Protein AF-K1UMS9-F1 (afdb_monomer_lite)

Structure (mmCIF, N/CA/C/O backbone):
data_AF-K1UMS9-F1
#
_entry.id   AF-K1UMS9-F1
#
loop_
_atom_site.group_PDB
_atom_site.id
_atom_site.type_symbol
_atom_site.label_atom_id
_atom_site.label_alt_id
_atom_site.label_comp_id
_atom_site.label_asym_id
_atom_site.label_entity_id
_atom_site.label_seq_id
_atom_site.pdbx_PDB_ins_code
_atom_site.Cartn_x
_atom_site.Cartn_y
_atom_site.Cartn_z
_atom_site.occupancy
_atom_site.B_iso_or_equiv
_atom_site.auth_seq_id
_atom_site.auth_comp_id
_atom_site.auth_asym_id
_atom_site.auth_atom_id
_atom_site.pdbx_PDB_model_num
ATOM 1 N N . ILE A 1 1 ? 12.396 1.737 -4.619 1.00 81.06 1 ILE A N 1
ATOM 2 C CA . ILE A 1 1 ? 13.334 0.598 -4.815 1.00 81.06 1 ILE A CA 1
ATOM 3 C C . ILE A 1 1 ? 13.871 0.072 -3.480 1.00 81.06 1 ILE A C 1
ATOM 5 O O . ILE A 1 1 ? 13.632 -1.092 -3.201 1.00 81.06 1 ILE A O 1
ATOM 9 N N . ALA A 1 2 ? 14.500 0.895 -2.626 1.00 87.56 2 ALA A N 1
ATOM 10 C CA . ALA A 1 2 ? 15.079 0.439 -1.347 1.00 87.56 2 ALA A CA 1
ATOM 11 C C . ALA A 1 2 ? 14.096 -0.307 -0.419 1.00 87.56 2 ALA A C 1
ATOM 13 O O . ALA A 1 2 ? 14.443 -1.351 0.121 1.00 87.56 2 ALA A O 1
ATOM 14 N N . LEU A 1 3 ? 12.854 0.180 -0.291 1.00 88.56 3 LEU A N 1
ATOM 15 C CA . LEU A 1 3 ? 11.811 -0.493 0.495 1.00 88.56 3 LEU A CA 1
ATOM 16 C C . LEU A 1 3 ? 11.516 -1.914 -0.014 1.00 88.56 3 LEU A C 1
ATOM 18 O O . LEU A 1 3 ? 11.404 -2.843 0.780 1.00 88.56 3 LEU A O 1
ATOM 22 N N . LEU A 1 4 ? 11.417 -2.083 -1.336 1.00 89.94 4 LEU A N 1
ATOM 23 C CA . LEU A 1 4 ? 11.108 -3.375 -1.947 1.00 89.94 4 LEU A CA 1
ATOM 24 C C . LEU A 1 4 ? 12.307 -4.334 -1.880 1.00 89.94 4 LEU A C 1
ATOM 26 O O . LEU A 1 4 ? 12.104 -5.520 -1.659 1.00 89.94 4 LEU A O 1
ATOM 30 N N . ASP A 1 5 ? 13.546 -3.833 -1.979 1.00 92.62 5 ASP A N 1
ATOM 31 C CA . ASP A 1 5 ? 14.755 -4.641 -1.733 1.00 92.62 5 ASP A CA 1
ATOM 32 C C . ASP A 1 5 ? 14.842 -5.118 -0.281 1.00 92.62 5 ASP A C 1
ATOM 34 O O . ASP A 1 5 ? 15.105 -6.293 -0.036 1.00 92.62 5 ASP A O 1
ATOM 38 N N . ALA A 1 6 ? 14.556 -4.245 0.688 1.00 91.88 6 ALA A N 1
ATOM 39 C CA . ALA A 1 6 ? 14.509 -4.639 2.093 1.00 91.88 6 ALA A CA 1
ATOM 40 C C . ALA A 1 6 ? 13.453 -5.732 2.331 1.00 91.88 6 ALA A C 1
ATOM 42 O O . ALA A 1 6 ? 13.760 -6.767 2.921 1.00 91.88 6 ALA A O 1
ATOM 43 N N . ALA A 1 7 ? 12.238 -5.549 1.803 1.00 91.31 7 ALA A N 1
ATOM 44 C CA . ALA A 1 7 ? 11.172 -6.541 1.905 1.00 91.31 7 ALA A CA 1
ATOM 45 C C . ALA A 1 7 ? 11.543 -7.872 1.225 1.00 91.31 7 ALA A C 1
ATOM 47 O O . ALA A 1 7 ? 11.344 -8.929 1.817 1.00 91.31 7 ALA A O 1
ATOM 48 N N . ALA A 1 8 ? 12.136 -7.837 0.027 1.00 93.06 8 ALA A N 1
ATOM 49 C CA . ALA A 1 8 ? 12.567 -9.033 -0.700 1.00 93.06 8 ALA A CA 1
ATOM 50 C C . ALA A 1 8 ? 13.629 -9.832 0.070 1.00 93.06 8 ALA A C 1
ATOM 52 O O . ALA A 1 8 ? 13.582 -11.064 0.108 1.00 93.06 8 ALA A O 1
ATOM 53 N N . ARG A 1 9 ? 14.562 -9.144 0.735 1.00 93.25 9 ARG A N 1
ATOM 54 C CA . ARG A 1 9 ? 15.586 -9.797 1.560 1.00 93.25 9 ARG A CA 1
ATOM 55 C C . ARG A 1 9 ? 14.974 -10.451 2.784 1.00 93.25 9 ARG A C 1
ATOM 57 O O . ARG A 1 9 ? 15.271 -11.610 3.047 1.00 93.25 9 ARG A O 1
ATOM 64 N N . THR A 1 10 ? 14.111 -9.730 3.495 1.00 92.25 10 THR A N 1
ATOM 65 C CA . THR A 1 10 ? 13.467 -10.230 4.713 1.00 92.25 10 THR A CA 1
ATOM 66 C C . THR A 1 10 ? 12.505 -11.383 4.425 1.00 92.25 10 THR A C 1
ATOM 68 O O . THR A 1 10 ? 12.508 -12.367 5.156 1.00 92.25 10 THR A O 1
ATOM 71 N N . LEU A 1 11 ? 11.685 -11.277 3.376 1.00 92.00 11 LEU A N 1
ATOM 72 C CA . LEU A 1 11 ? 10.602 -12.229 3.108 1.00 92.00 11 LEU A CA 1
ATOM 73 C C . LEU A 1 11 ? 11.022 -13.388 2.206 1.00 92.00 11 LEU A C 1
ATOM 75 O O . LEU A 1 11 ? 10.543 -14.503 2.387 1.00 92.00 11 LEU A O 1
ATOM 79 N N . PHE A 1 12 ? 11.895 -13.137 1.229 1.00 92.44 12 PHE A N 1
ATOM 80 C CA . PHE A 1 12 ? 12.253 -14.121 0.202 1.00 92.44 12 PHE A CA 1
ATOM 81 C C . PHE A 1 12 ? 13.726 -14.537 0.252 1.00 92.44 12 PHE A C 1
ATOM 83 O O . PHE A 1 12 ? 14.130 -15.419 -0.504 1.00 92.44 12 PHE A O 1
ATOM 90 N N . GLY A 1 13 ? 14.549 -13.913 1.104 1.00 93.94 13 GLY A N 1
ATOM 91 C CA . GLY A 1 13 ? 15.992 -14.166 1.153 1.00 93.94 13 GLY A CA 1
ATOM 92 C C . GLY A 1 13 ? 16.729 -13.717 -0.113 1.00 93.94 13 GLY A C 1
ATOM 93 O O . GLY A 1 13 ? 17.817 -14.214 -0.404 1.00 93.94 13 GLY A O 1
ATOM 94 N N . ARG A 1 14 ? 16.141 -12.805 -0.901 1.00 92.44 14 ARG A N 1
ATOM 95 C CA . ARG A 1 14 ? 16.654 -12.392 -2.217 1.00 92.44 14 ARG A CA 1
ATOM 96 C C . ARG A 1 14 ? 16.857 -10.888 -2.295 1.00 92.44 14 ARG A C 1
ATOM 98 O O . ARG A 1 14 ? 16.128 -10.116 -1.687 1.00 92.44 14 ARG A O 1
ATOM 105 N N . ARG A 1 15 ? 17.848 -10.471 -3.083 1.00 94.06 15 ARG A N 1
ATOM 106 C CA . ARG A 1 15 ? 18.050 -9.056 -3.426 1.00 94.06 15 ARG A CA 1
ATOM 107 C C . ARG A 1 15 ? 17.139 -8.671 -4.586 1.00 94.06 15 ARG A C 1
ATOM 109 O O . ARG A 1 15 ? 16.961 -9.468 -5.504 1.00 94.06 15 ARG A O 1
ATOM 116 N N . TYR A 1 16 ? 16.649 -7.439 -4.581 1.00 92.62 16 TYR A N 1
ATOM 117 C CA . TYR A 1 16 ? 15.893 -6.852 -5.678 1.00 92.62 16 TYR A CA 1
ATOM 118 C C . TYR A 1 16 ? 16.628 -5.637 -6.254 1.00 92.62 16 TYR A C 1
ATOM 120 O O . TYR A 1 16 ? 16.789 -4.608 -5.600 1.00 92.62 16 TYR A O 1
ATOM 128 N N . MET A 1 17 ? 17.077 -5.761 -7.506 1.00 92.06 17 MET A N 1
ATOM 129 C CA . MET A 1 17 ? 17.797 -4.715 -8.239 1.00 92.06 17 MET A CA 1
ATOM 130 C C . MET A 1 17 ? 17.304 -4.662 -9.695 1.00 92.06 17 MET A C 1
ATOM 132 O O . MET A 1 17 ? 17.926 -5.257 -10.572 1.00 92.06 17 MET A O 1
ATOM 136 N N . PRO A 1 18 ? 16.192 -3.965 -9.983 1.00 89.62 18 PRO A N 1
ATOM 137 C CA . PRO A 1 18 ? 15.546 -4.011 -11.300 1.00 89.62 18 PRO A CA 1
ATOM 138 C C . PRO A 1 18 ? 16.280 -3.221 -12.394 1.00 89.62 18 PRO A C 1
ATOM 140 O O . PRO A 1 18 ? 15.931 -3.344 -13.570 1.00 89.62 18 PRO A O 1
ATOM 143 N N . GLY A 1 19 ? 17.276 -2.411 -12.007 1.00 92.44 19 GLY A N 1
ATOM 144 C CA . GLY A 1 19 ? 17.885 -1.375 -12.840 1.00 92.44 19 GLY A CA 1
ATOM 145 C C . GLY A 1 19 ? 16.920 -0.204 -13.033 1.00 92.44 19 GLY A C 1
ATOM 146 O O . GLY A 1 19 ? 15.857 -0.370 -13.624 1.00 92.44 19 GLY A O 1
ATOM 147 N N . THR A 1 20 ? 17.268 0.984 -12.529 1.00 91.06 20 THR A N 1
ATOM 148 C CA . THR A 1 20 ? 16.359 2.146 -12.542 1.00 91.06 20 THR A CA 1
ATOM 149 C C . THR A 1 20 ? 15.903 2.497 -13.957 1.00 91.06 20 THR A C 1
ATOM 151 O O . THR A 1 20 ? 14.709 2.628 -14.181 1.00 91.06 20 THR A O 1
ATOM 154 N N . GLU A 1 21 ? 16.817 2.549 -14.928 1.00 94.88 21 GLU A N 1
ATOM 155 C CA . GLU A 1 21 ? 16.488 2.878 -16.325 1.00 94.88 21 GLU A CA 1
ATOM 156 C C . GLU A 1 21 ? 15.550 1.850 -16.971 1.00 94.88 21 GLU A C 1
ATOM 158 O O . GLU A 1 21 ? 14.574 2.212 -17.632 1.00 94.88 21 GLU A O 1
ATOM 163 N N . ARG A 1 22 ? 15.799 0.555 -16.730 1.00 94.62 22 ARG A N 1
ATOM 164 C CA . ARG A 1 22 ? 14.948 -0.539 -17.220 1.00 94.62 22 ARG A CA 1
ATOM 165 C C . ARG A 1 22 ? 13.552 -0.473 -16.606 1.00 94.62 22 ARG A C 1
ATOM 167 O O . ARG A 1 22 ? 12.567 -0.688 -17.312 1.00 94.62 22 ARG A O 1
ATOM 174 N N . LEU A 1 23 ? 13.462 -0.202 -15.304 1.00 94.75 23 LEU A N 1
ATOM 175 C CA . LEU A 1 23 ? 12.185 -0.062 -14.610 1.00 94.75 23 LEU A CA 1
ATOM 176 C C . LEU A 1 23 ? 11.414 1.159 -15.126 1.00 94.75 23 LEU A C 1
ATOM 178 O O . LEU A 1 23 ? 10.245 1.016 -15.472 1.00 94.75 23 LEU A O 1
ATOM 182 N N . THR A 1 24 ? 12.071 2.314 -15.256 1.00 95.50 24 THR A N 1
ATOM 183 C CA . THR A 1 24 ? 11.473 3.534 -15.820 1.00 95.50 24 THR A CA 1
ATOM 184 C C . THR A 1 24 ? 10.932 3.286 -17.225 1.00 95.50 24 THR A C 1
ATOM 186 O O . THR A 1 24 ? 9.756 3.531 -17.469 1.00 95.50 24 THR A O 1
ATOM 189 N N . SER A 1 25 ? 11.734 2.687 -18.111 1.00 96.69 25 SER A N 1
ATOM 190 C CA . SER A 1 25 ? 11.320 2.390 -19.491 1.00 96.69 25 SER A CA 1
ATOM 191 C C . SER A 1 25 ? 10.083 1.486 -19.547 1.00 96.69 25 SER A C 1
ATOM 193 O O . SER A 1 25 ? 9.202 1.668 -20.384 1.00 96.69 25 SER A O 1
ATOM 195 N N . ARG A 1 26 ? 9.983 0.503 -18.642 1.00 96.88 26 ARG A N 1
ATOM 196 C CA . ARG A 1 26 ? 8.818 -0.391 -18.566 1.00 96.88 26 ARG A CA 1
ATOM 197 C C . ARG A 1 26 ? 7.581 0.297 -17.994 1.00 96.88 26 ARG A C 1
ATOM 199 O O . ARG A 1 26 ? 6.482 0.005 -18.453 1.00 96.88 26 ARG A O 1
ATOM 206 N N . ILE A 1 27 ? 7.750 1.200 -17.028 1.00 95.06 27 ILE A N 1
ATOM 207 C CA . ILE A 1 27 ? 6.660 2.034 -16.500 1.00 95.06 27 ILE A CA 1
ATOM 208 C C . ILE A 1 27 ? 6.126 2.957 -17.601 1.00 95.06 27 ILE A C 1
ATOM 210 O O . ILE A 1 27 ? 4.915 3.039 -17.784 1.00 95.06 27 ILE A O 1
ATOM 214 N N . GLU A 1 28 ? 7.005 3.600 -18.372 1.00 95.00 28 GLU A N 1
ATOM 215 C CA . GLU A 1 28 ? 6.623 4.457 -19.501 1.00 95.00 28 GLU A CA 1
ATOM 216 C C . GLU A 1 28 ? 5.904 3.670 -20.601 1.00 95.00 28 GLU A C 1
ATOM 218 O O . GLU A 1 28 ? 4.860 4.103 -21.089 1.00 95.00 28 GLU A O 1
ATOM 223 N N . ALA A 1 29 ? 6.421 2.488 -20.954 1.00 96.31 29 ALA A N 1
ATOM 224 C CA . ALA A 1 29 ? 5.786 1.604 -21.927 1.00 96.31 29 ALA A CA 1
ATOM 225 C C . ALA A 1 29 ? 4.389 1.157 -21.471 1.00 96.31 29 ALA A C 1
ATOM 227 O O . ALA A 1 29 ? 3.452 1.180 -22.269 1.00 96.31 29 ALA A O 1
ATOM 228 N N . LEU A 1 30 ? 4.231 0.800 -20.190 1.00 96.12 30 LEU A N 1
ATOM 229 C CA . LEU A 1 30 ? 2.931 0.452 -19.619 1.00 96.12 30 LEU A CA 1
ATOM 230 C C . LEU A 1 30 ? 1.974 1.651 -19.647 1.00 96.12 30 LEU A C 1
ATOM 232 O O . LEU A 1 30 ? 0.854 1.525 -20.129 1.00 96.12 30 LEU A O 1
ATOM 236 N N . ALA A 1 31 ? 2.418 2.826 -19.198 1.00 93.31 31 ALA A N 1
ATOM 237 C CA . ALA A 1 31 ? 1.599 4.037 -19.204 1.00 93.31 31 ALA A CA 1
ATOM 238 C C . ALA A 1 31 ? 1.149 4.428 -20.625 1.00 93.31 31 ALA A C 1
ATOM 240 O O . ALA A 1 31 ? 0.013 4.865 -20.817 1.00 93.31 31 ALA A O 1
ATOM 241 N N . ALA A 1 32 ? 2.011 4.240 -21.631 1.00 94.19 32 ALA A N 1
ATOM 242 C CA . ALA A 1 32 ? 1.668 4.452 -23.034 1.00 94.19 32 ALA A CA 1
ATOM 243 C C . ALA A 1 32 ? 0.636 3.431 -23.541 1.00 94.19 32 ALA A C 1
ATOM 245 O O . ALA A 1 32 ? -0.337 3.827 -24.185 1.00 94.19 32 ALA A O 1
ATOM 246 N N . ALA A 1 33 ? 0.817 2.143 -23.229 1.00 95.62 33 ALA A N 1
ATOM 247 C CA . ALA A 1 33 ? -0.114 1.078 -23.607 1.00 95.62 33 ALA A CA 1
ATOM 248 C C . ALA A 1 33 ? -1.513 1.293 -23.000 1.00 95.62 33 ALA A C 1
ATOM 250 O O . ALA A 1 33 ? -2.522 1.170 -23.693 1.00 95.62 33 ALA A O 1
ATOM 251 N N . GLU A 1 34 ? -1.563 1.719 -21.738 1.00 94.88 34 GLU A N 1
ATOM 252 C CA . GLU A 1 34 ? -2.796 2.021 -21.001 1.00 94.88 34 GLU A CA 1
ATOM 253 C C . GLU A 1 34 ? -3.360 3.419 -21.297 1.00 94.88 34 GLU A C 1
ATOM 255 O O . GLU A 1 34 ? -4.400 3.804 -20.763 1.00 94.88 34 GLU A O 1
ATOM 260 N N . ARG A 1 35 ? -2.701 4.189 -22.176 1.00 92.69 35 ARG A N 1
ATOM 261 C CA . ARG A 1 35 ? -3.109 5.542 -22.594 1.00 92.69 35 ARG A CA 1
ATOM 262 C C . ARG A 1 35 ? -3.320 6.490 -21.411 1.00 92.69 35 ARG A C 1
ATOM 264 O O . ARG A 1 35 ? -4.274 7.269 -21.391 1.00 92.69 35 ARG A O 1
ATOM 271 N N . TYR A 1 36 ? -2.418 6.441 -20.434 1.00 91.25 36 TYR A N 1
ATOM 272 C CA . TYR A 1 36 ? -2.477 7.324 -19.274 1.00 91.25 36 TYR A CA 1
ATOM 273 C C . TYR A 1 36 ? -2.460 8.799 -19.716 1.00 91.25 36 TYR A C 1
ATOM 275 O O . TYR A 1 36 ? -1.602 9.191 -20.518 1.00 91.25 36 TYR A O 1
ATOM 283 N N . PRO A 1 37 ? -3.391 9.642 -19.226 1.00 86.00 37 PRO A N 1
ATOM 284 C CA . PRO A 1 37 ? -3.423 11.042 -19.609 1.00 86.00 37 PRO A CA 1
ATOM 285 C C . PRO A 1 37 ? -2.201 11.764 -19.044 1.00 86.00 37 PRO A C 1
ATOM 287 O O . PRO A 1 37 ? -1.857 11.612 -17.879 1.00 86.00 37 PRO A O 1
ATOM 290 N N . ARG A 1 38 ? -1.566 12.605 -19.863 1.00 84.69 38 ARG A N 1
ATOM 291 C CA . ARG A 1 38 ? -0.370 13.368 -19.461 1.00 84.69 38 ARG A CA 1
ATOM 292 C C . ARG A 1 38 ? -0.658 14.530 -18.508 1.00 84.69 38 ARG A C 1
ATOM 294 O O . ARG A 1 38 ? 0.270 15.067 -17.925 1.00 84.69 38 ARG A O 1
ATOM 301 N N . ALA A 1 39 ? -1.921 14.941 -18.414 1.00 83.75 39 ALA A N 1
ATOM 302 C CA . ALA A 1 39 ? -2.356 16.088 -17.619 1.00 83.75 39 ALA A CA 1
ATOM 303 C C . ALA A 1 39 ? -2.741 15.721 -16.176 1.00 83.75 39 ALA A C 1
ATOM 305 O O . ALA A 1 39 ? -3.112 16.601 -15.408 1.00 83.75 39 ALA A O 1
ATOM 306 N N . VAL A 1 40 ? -2.723 14.432 -15.827 1.00 81.69 40 VAL A N 1
ATOM 307 C CA . VAL A 1 40 ? -3.078 13.944 -14.491 1.00 81.69 40 VAL A CA 1
ATOM 308 C C . VAL A 1 40 ? -2.081 12.889 -14.039 1.00 81.69 40 VAL A C 1
ATOM 310 O O . VAL A 1 40 ? -1.310 12.352 -14.834 1.00 81.69 40 VAL A O 1
ATOM 313 N N . SER A 1 41 ? -2.109 12.556 -12.753 1.00 83.50 41 SER A N 1
ATOM 314 C CA . SER A 1 41 ? -1.268 11.479 -12.236 1.00 83.50 41 SER A CA 1
ATOM 315 C C . SER A 1 41 ? -1.795 10.099 -12.620 1.00 83.50 41 SER A C 1
ATOM 317 O O . SER A 1 41 ? -2.978 9.801 -12.463 1.00 83.50 41 SER A O 1
ATOM 319 N N . GLY A 1 42 ? -0.889 9.231 -13.063 1.00 87.38 42 GLY A N 1
ATOM 320 C CA . GLY A 1 42 ? -1.128 7.804 -13.242 1.00 87.38 42 GLY A CA 1
ATOM 321 C C . GLY A 1 42 ? -0.422 6.989 -12.165 1.00 87.38 42 GLY A C 1
ATOM 322 O O . GLY A 1 42 ? 0.683 7.330 -11.745 1.00 87.38 42 GLY A O 1
ATOM 323 N N . PHE A 1 43 ? -1.042 5.895 -11.738 1.00 89.81 43 PHE A N 1
ATOM 324 C CA . PHE A 1 43 ? -0.471 4.975 -10.763 1.00 89.81 43 PHE A CA 1
ATOM 325 C C . PHE A 1 43 ? -0.080 3.663 -11.439 1.00 89.81 43 PHE A C 1
ATOM 327 O O . PHE A 1 43 ? -0.830 3.106 -12.245 1.00 89.81 43 PHE A O 1
ATOM 334 N N . VAL A 1 44 ? 1.098 3.154 -11.088 1.00 92.62 44 VAL A N 1
ATOM 335 C CA . VAL A 1 44 ? 1.586 1.836 -11.500 1.00 92.62 44 VAL A CA 1
ATOM 336 C C . VAL A 1 44 ? 1.953 1.062 -10.246 1.00 92.62 44 VAL A C 1
ATOM 338 O O . VAL A 1 44 ? 2.687 1.559 -9.390 1.00 92.62 44 VAL A O 1
ATOM 341 N N . ARG A 1 45 ? 1.440 -0.160 -10.143 1.00 93.56 45 ARG A N 1
ATOM 342 C CA . ARG A 1 45 ? 1.771 -1.101 -9.079 1.00 93.56 45 ARG A CA 1
ATOM 343 C C . ARG A 1 45 ? 2.890 -2.017 -9.556 1.00 93.56 45 ARG A C 1
ATOM 345 O O . ARG A 1 45 ? 2.865 -2.505 -10.679 1.00 93.56 45 ARG A O 1
ATOM 352 N N . LEU A 1 46 ? 3.868 -2.229 -8.686 1.00 94.94 46 LEU A N 1
ATOM 353 C CA . LEU A 1 46 ? 5.001 -3.117 -8.905 1.00 94.94 46 LEU A CA 1
ATOM 354 C C . LEU A 1 46 ? 4.902 -4.269 -7.909 1.00 94.94 46 LEU A C 1
ATOM 356 O O . LEU A 1 46 ? 5.049 -4.053 -6.706 1.00 94.94 46 LEU A O 1
ATOM 360 N N . GLU A 1 47 ? 4.678 -5.475 -8.413 1.00 94.94 47 GLU A N 1
ATOM 361 C CA . GLU A 1 47 ? 4.640 -6.690 -7.609 1.00 94.94 47 GLU A CA 1
ATOM 362 C C . GLU A 1 47 ? 5.907 -7.515 -7.812 1.00 94.94 47 GLU A C 1
ATOM 364 O O . GLU A 1 47 ? 6.412 -7.659 -8.927 1.00 94.94 47 GLU A O 1
ATOM 369 N N . LEU A 1 48 ? 6.416 -8.070 -6.713 1.00 95.62 48 LEU A N 1
ATOM 370 C CA . LEU A 1 48 ? 7.566 -8.961 -6.708 1.00 95.62 48 LEU A CA 1
ATOM 371 C C . LEU A 1 48 ? 7.167 -10.286 -6.065 1.00 95.62 48 LEU A C 1
ATOM 373 O O . LEU A 1 48 ? 6.824 -10.334 -4.882 1.00 95.62 48 LEU A O 1
ATOM 377 N N . ALA A 1 49 ? 7.234 -11.358 -6.844 1.00 94.25 49 ALA A N 1
ATOM 378 C CA . ALA A 1 49 ? 6.956 -12.706 -6.380 1.00 94.25 49 ALA A CA 1
ATOM 379 C C . ALA A 1 49 ? 8.186 -13.341 -5.688 1.00 94.25 49 ALA A C 1
ATOM 381 O O . ALA A 1 49 ? 9.321 -12.897 -5.897 1.00 94.25 49 ALA A O 1
ATOM 382 N N . PRO A 1 50 ? 8.000 -14.409 -4.883 1.00 92.69 50 PRO A N 1
ATOM 383 C CA . PRO A 1 50 ? 9.093 -15.057 -4.143 1.00 92.69 50 PRO A CA 1
ATOM 384 C C . PRO A 1 50 ? 10.203 -15.666 -5.015 1.00 92.69 50 PRO A C 1
ATOM 386 O O . PRO A 1 50 ? 11.344 -15.827 -4.571 1.00 92.69 50 PRO A O 1
ATOM 389 N N . ASP A 1 51 ? 9.875 -16.022 -6.256 1.00 93.06 51 ASP A N 1
ATOM 390 C CA . ASP A 1 51 ? 10.815 -16.513 -7.268 1.00 93.06 51 ASP A CA 1
ATOM 391 C C . ASP A 1 51 ? 11.636 -15.383 -7.921 1.00 93.06 51 ASP A C 1
ATOM 393 O O . ASP A 1 51 ? 12.584 -15.653 -8.657 1.00 93.06 51 ASP A O 1
ATOM 397 N N . GLY A 1 52 ? 11.324 -14.123 -7.604 1.00 90.50 52 GLY A N 1
ATOM 398 C CA . GLY A 1 52 ? 11.938 -12.933 -8.181 1.00 90.50 52 GLY A CA 1
ATOM 399 C C . GLY A 1 52 ? 11.232 -12.421 -9.435 1.00 90.50 52 GLY A C 1
ATOM 400 O O . GLY A 1 52 ? 11.709 -11.453 -10.029 1.00 90.50 52 GLY A O 1
ATOM 401 N N . ARG A 1 53 ? 10.112 -13.032 -9.847 1.00 93.06 53 ARG A N 1
ATOM 402 C CA . ARG A 1 53 ? 9.306 -12.532 -10.960 1.00 93.06 53 ARG A CA 1
ATOM 403 C C . ARG A 1 53 ? 8.733 -11.169 -10.599 1.00 93.06 53 ARG A C 1
ATOM 405 O O . ARG A 1 53 ? 8.146 -10.980 -9.536 1.00 93.06 53 ARG A O 1
ATOM 412 N N . GLU A 1 54 ? 8.914 -10.234 -11.516 1.00 94.19 54 GLU A N 1
ATOM 413 C CA . GLU A 1 54 ? 8.481 -8.855 -11.372 1.00 94.19 54 GLU A CA 1
ATOM 414 C C . GLU A 1 54 ? 7.324 -8.574 -12.331 1.00 94.19 54 GLU A C 1
ATOM 416 O O . GLU A 1 54 ? 7.424 -8.864 -13.527 1.00 94.19 54 GLU A O 1
ATOM 421 N N . GLU A 1 55 ? 6.253 -7.975 -11.823 1.00 95.38 55 GLU A N 1
ATOM 422 C CA . GLU A 1 55 ? 5.066 -7.625 -12.597 1.00 95.38 55 GLU A CA 1
ATOM 423 C C . G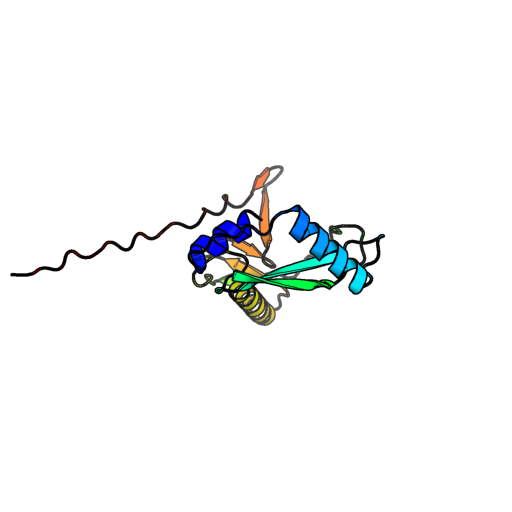LU A 1 55 ? 4.701 -6.152 -12.389 1.00 95.38 55 GLU A C 1
ATOM 425 O O . GLU A 1 55 ? 4.717 -5.646 -11.267 1.00 95.38 55 GLU A O 1
ATOM 430 N N . LEU A 1 56 ? 4.409 -5.454 -13.490 1.00 96.44 56 LEU A N 1
ATOM 431 C CA . LEU A 1 56 ? 3.906 -4.083 -13.465 1.00 96.44 56 LEU A CA 1
ATOM 432 C C . LEU A 1 56 ? 2.435 -4.103 -13.854 1.00 96.44 56 LEU A C 1
ATOM 434 O O . LEU A 1 56 ? 2.088 -4.627 -14.911 1.00 96.44 56 LEU A O 1
ATOM 438 N N . LEU A 1 57 ? 1.600 -3.508 -13.013 1.00 95.25 57 LEU A N 1
ATOM 439 C CA . LEU A 1 57 ? 0.156 -3.458 -13.180 1.00 95.25 57 LEU A CA 1
ATOM 440 C C . LEU A 1 57 ? -0.304 -2.005 -13.246 1.00 95.25 57 LEU A C 1
ATOM 442 O O . LEU A 1 57 ? 0.136 -1.154 -12.466 1.00 95.25 57 LEU A O 1
ATOM 446 N N . ALA A 1 58 ? -1.223 -1.730 -14.163 1.00 93.31 58 ALA A N 1
ATOM 447 C CA . ALA A 1 58 ? -1.920 -0.457 -14.210 1.00 93.31 58 ALA A CA 1
ATOM 448 C C . ALA A 1 58 ? -2.805 -0.324 -12.962 1.00 93.31 58 ALA A C 1
ATOM 450 O O . ALA A 1 58 ? -3.649 -1.180 -12.706 1.00 93.31 58 ALA A O 1
ATOM 451 N N . ALA A 1 59 ? -2.606 0.732 -12.173 1.00 90.19 59 ALA A N 1
ATOM 452 C CA . ALA A 1 59 ? -3.387 1.000 -10.961 1.00 90.19 59 ALA A CA 1
ATOM 453 C C . ALA A 1 59 ? -4.375 2.171 -11.133 1.00 90.19 59 ALA A C 1
ATOM 455 O O . ALA A 1 59 ? -4.952 2.653 -10.161 1.00 90.19 59 ALA A O 1
ATOM 456 N N . GLY A 1 60 ? -4.584 2.620 -12.374 1.00 84.50 60 GLY A N 1
ATOM 457 C CA . GLY A 1 60 ? -5.518 3.684 -12.725 1.00 84.50 60 GLY A CA 1
ATOM 458 C C . GLY A 1 60 ? -4.906 5.083 -12.687 1.00 84.50 60 GLY A C 1
ATOM 459 O O . GLY A 1 60 ? -3.694 5.272 -12.563 1.00 84.50 60 GLY A O 1
ATOM 460 N N . THR A 1 61 ? -5.771 6.083 -12.828 1.00 82.81 61 THR A N 1
ATOM 461 C CA . THR A 1 61 ? -5.404 7.499 -12.932 1.00 82.81 61 THR A CA 1
ATOM 462 C C . THR A 1 61 ? -6.130 8.309 -11.870 1.00 82.81 61 THR A C 1
ATOM 464 O O . THR A 1 61 ? -7.324 8.116 -11.643 1.00 82.81 61 THR A O 1
ATOM 467 N N . SER A 1 62 ? -5.432 9.255 -11.254 1.00 75.50 62 SER A N 1
ATOM 468 C CA . SER A 1 62 ? -6.066 10.321 -10.484 1.00 75.50 62 SER A CA 1
ATOM 469 C C . SER A 1 62 ? -6.821 11.248 -11.439 1.00 75.50 62 SER A C 1
ATOM 471 O O . SER A 1 62 ? -6.349 11.521 -12.537 1.00 75.50 62 SER A O 1
ATOM 473 N N . LEU A 1 63 ? -7.968 11.785 -11.017 1.00 66.94 63 LEU A N 1
ATOM 474 C CA . LEU A 1 63 ? -8.623 12.898 -11.727 1.00 66.94 63 LEU A CA 1
ATOM 475 C C . LEU A 1 63 ? -7.856 14.223 -11.569 1.00 66.94 63 LEU A C 1
ATOM 477 O O . LEU A 1 63 ? -8.222 15.223 -12.181 1.00 66.94 63 LEU A O 1
ATOM 481 N N . TYR A 1 64 ? -6.814 14.232 -10.737 1.00 64.25 64 TYR A N 1
ATOM 482 C CA . TYR A 1 64 ? -6.035 15.406 -10.385 1.00 64.25 64 TYR A CA 1
ATOM 483 C C . TYR A 1 64 ? -4.574 15.256 -10.816 1.00 64.25 64 TYR A C 1
ATOM 485 O O . TYR A 1 64 ? -4.016 14.153 -10.846 1.00 64.25 64 TYR A O 1
ATOM 493 N N . ASP A 1 65 ? -3.952 16.392 -11.121 1.00 60.09 65 ASP A N 1
ATOM 494 C CA . ASP A 1 65 ? -2.509 16.489 -11.309 1.00 60.09 65 ASP A CA 1
ATOM 495 C C . ASP A 1 65 ? -1.814 16.421 -9.941 1.00 60.09 65 ASP A C 1
ATOM 497 O O . ASP A 1 65 ? -1.660 17.416 -9.234 1.00 60.09 65 ASP A O 1
ATOM 501 N N . GLY A 1 66 ? -1.500 15.200 -9.518 1.00 59.81 66 GLY A N 1
ATOM 502 C CA . GLY A 1 66 ? -0.873 14.901 -8.238 1.00 59.81 66 GLY A CA 1
ATOM 503 C C . GLY A 1 66 ? -1.837 14.366 -7.180 1.00 59.81 66 GLY A C 1
ATOM 504 O O . GLY A 1 66 ? -2.993 14.006 -7.435 1.00 59.81 66 GLY A O 1
ATOM 505 N N . TYR A 1 67 ? -1.323 14.302 -5.950 1.00 56.19 67 TYR A N 1
ATOM 506 C CA . TYR A 1 67 ? -2.120 14.021 -4.761 1.00 56.19 67 TYR A CA 1
ATOM 507 C C . TYR A 1 67 ? -2.992 15.246 -4.467 1.00 56.19 67 TYR A C 1
ATOM 509 O O . TYR A 1 67 ? -2.511 16.256 -3.954 1.00 56.19 67 TYR A O 1
ATOM 517 N N . ALA A 1 68 ? -4.283 15.171 -4.784 1.00 53.44 68 ALA A N 1
ATOM 518 C CA . ALA A 1 68 ? -5.222 16.161 -4.284 1.00 53.44 68 ALA A CA 1
ATOM 519 C C . ALA A 1 68 ? -5.393 15.941 -2.779 1.00 53.44 68 ALA A C 1
ATOM 521 O O . ALA A 1 68 ? -5.882 14.891 -2.354 1.00 53.44 68 ALA A O 1
ATOM 522 N N . LEU A 1 69 ? -5.007 16.932 -1.972 1.00 53.16 69 LEU A N 1
ATOM 523 C CA . LEU A 1 69 ? -5.354 16.956 -0.557 1.00 53.16 69 LEU A CA 1
ATOM 524 C C . LEU A 1 69 ? -6.875 17.090 -0.458 1.00 53.16 69 LEU A C 1
ATOM 526 O O . LEU A 1 69 ? -7.431 18.185 -0.528 1.00 53.16 69 LEU A O 1
ATOM 530 N N . ARG A 1 70 ? -7.564 15.961 -0.325 1.00 52.66 70 ARG A N 1
ATOM 531 C CA . ARG A 1 70 ? -8.959 15.959 0.089 1.00 52.66 70 ARG A CA 1
ATOM 532 C C . ARG A 1 70 ? -8.958 15.797 1.598 1.00 52.66 70 ARG A C 1
ATOM 534 O O . ARG A 1 70 ? -8.597 14.733 2.093 1.00 52.66 70 ARG A O 1
ATOM 541 N N . SER A 1 71 ? -9.398 16.828 2.318 1.00 54.62 71 SER A N 1
ATOM 542 C CA . SER A 1 71 ? -9.880 16.661 3.692 1.00 54.62 71 SER A CA 1
ATOM 543 C C . SER A 1 71 ? -11.185 15.879 3.636 1.00 54.62 71 SER A C 1
ATOM 545 O O . SER A 1 71 ? -12.277 16.418 3.787 1.00 54.62 71 SER A O 1
ATOM 547 N N . LEU A 1 72 ? -11.074 14.593 3.326 1.00 55.00 72 LEU A N 1
ATOM 548 C CA . LEU A 1 72 ? -12.089 13.642 3.705 1.00 55.00 72 LEU A CA 1
ATOM 549 C C . LEU A 1 72 ? -11.934 13.546 5.218 1.00 55.00 72 LEU A C 1
ATOM 551 O O . LEU A 1 72 ? -10.837 13.293 5.710 1.00 55.00 72 LEU A O 1
ATOM 555 N N . MET A 1 73 ? -12.997 13.837 5.955 1.00 67.88 73 MET A N 1
ATOM 556 C CA . MET A 1 73 ? -13.111 13.384 7.332 1.00 67.88 73 MET A CA 1
ATOM 557 C C . MET A 1 73 ? -13.772 12.010 7.258 1.00 67.88 73 MET A C 1
ATOM 559 O O . MET A 1 73 ? -14.996 11.947 7.379 1.00 67.88 73 MET A O 1
ATOM 563 N N . PRO A 1 74 ? -13.039 10.920 6.941 1.00 70.62 74 PRO A N 1
ATOM 564 C CA . PRO A 1 74 ? -13.646 9.610 7.026 1.00 70.62 74 PRO A CA 1
ATOM 565 C C . PRO A 1 74 ? -14.070 9.410 8.476 1.00 70.62 74 PRO A C 1
ATOM 567 O O . PRO A 1 74 ? -13.290 9.648 9.402 1.00 70.62 74 PRO A O 1
ATOM 570 N N . GLU A 1 75 ? -15.307 8.971 8.675 1.00 86.00 75 GLU A N 1
ATOM 571 C CA . GLU A 1 75 ? -15.684 8.399 9.958 1.00 86.00 75 GLU A CA 1
ATOM 572 C C . GLU A 1 75 ? -14.756 7.212 10.187 1.00 86.00 75 GLU A C 1
ATOM 574 O O . GLU A 1 75 ? -14.636 6.336 9.321 1.00 86.00 75 GLU A O 1
ATOM 579 N N . ALA A 1 76 ? -14.032 7.245 11.300 1.00 88.06 76 ALA A N 1
ATOM 580 C CA . ALA A 1 76 ? -12.955 6.316 11.572 1.00 88.06 76 ALA A CA 1
ATOM 581 C C . ALA A 1 76 ? -13.172 5.649 12.930 1.00 88.06 76 ALA A C 1
ATOM 583 O O . ALA A 1 76 ? -13.462 6.323 13.917 1.00 88.06 76 ALA A O 1
ATOM 584 N N . ALA A 1 77 ? -13.014 4.328 12.976 1.00 93.12 77 ALA A N 1
ATOM 585 C CA . ALA A 1 77 ? -13.094 3.544 14.203 1.00 93.12 77 ALA A CA 1
ATOM 586 C C . ALA A 1 77 ? -11.739 2.907 14.495 1.00 93.12 77 ALA A C 1
ATOM 588 O O . ALA A 1 77 ? -11.013 2.501 13.585 1.00 93.12 77 ALA A O 1
ATOM 589 N N . THR A 1 78 ? -11.387 2.807 15.773 1.00 93.44 78 THR A N 1
ATOM 590 C CA . THR A 1 78 ? -10.179 2.096 16.183 1.00 93.44 78 THR A CA 1
ATOM 591 C C . THR A 1 78 ? -10.408 0.592 16.088 1.00 93.44 78 THR A C 1
ATOM 593 O O . THR A 1 78 ? -11.351 0.054 16.662 1.00 93.44 78 THR A O 1
ATOM 596 N N . VAL A 1 79 ? -9.526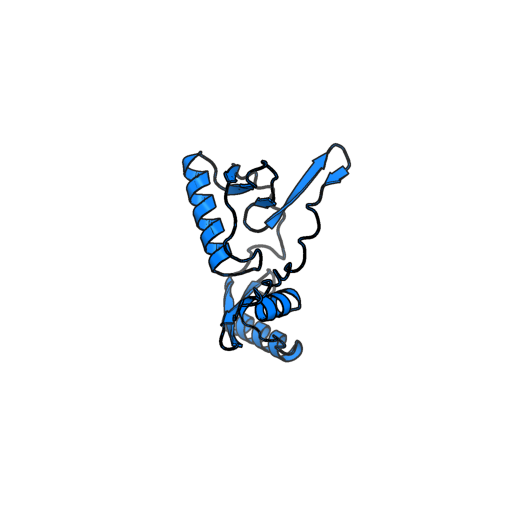 -0.098 15.369 1.00 93.94 79 VAL A N 1
ATOM 597 C CA . VAL A 1 79 ? -9.554 -1.557 15.231 1.00 93.94 79 VAL A CA 1
ATOM 598 C C . VAL A 1 79 ? -8.224 -2.100 15.728 1.00 93.94 79 VAL A C 1
ATOM 600 O O . VAL A 1 79 ? -7.155 -1.753 15.216 1.00 93.94 79 VAL A O 1
ATOM 603 N N . ARG A 1 80 ? -8.288 -2.957 16.749 1.00 92.81 80 ARG A N 1
ATOM 604 C CA . ARG A 1 80 ? -7.104 -3.586 17.331 1.00 92.81 80 ARG A CA 1
ATOM 605 C C . ARG A 1 80 ? -6.746 -4.835 16.542 1.00 92.81 80 ARG A C 1
ATOM 607 O O . ARG A 1 80 ? -7.476 -5.822 16.591 1.00 92.81 80 ARG A O 1
ATOM 614 N N . TYR A 1 81 ? -5.608 -4.799 15.864 1.00 90.06 81 TYR A N 1
ATOM 615 C CA . TYR A 1 81 ? -5.026 -5.968 15.218 1.00 90.06 81 TYR A CA 1
ATOM 616 C C . TYR A 1 81 ? -3.535 -5.754 14.955 1.00 90.06 81 TYR A C 1
ATOM 618 O O . TYR A 1 81 ? -3.081 -4.631 14.711 1.00 90.06 81 TYR A O 1
ATOM 626 N N . ASP A 1 82 ? -2.794 -6.856 14.955 1.00 85.81 82 ASP A N 1
ATOM 627 C CA . ASP A 1 82 ? -1.403 -6.896 14.524 1.00 85.81 82 ASP A CA 1
ATOM 628 C C . ASP A 1 82 ? -1.312 -7.492 13.121 1.00 85.81 82 ASP A C 1
ATOM 630 O O . ASP A 1 82 ? -2.079 -8.388 12.754 1.00 85.81 82 ASP A O 1
ATOM 634 N N . LEU A 1 83 ? -0.364 -6.998 12.323 1.00 84.06 83 LEU A N 1
ATOM 635 C CA . LEU A 1 83 ? -0.081 -7.617 11.037 1.00 84.06 83 LEU A CA 1
ATOM 636 C C . LEU A 1 83 ? 0.729 -8.897 11.246 1.00 84.06 83 LEU A C 1
ATOM 638 O O . LEU A 1 83 ? 1.740 -8.874 11.956 1.00 84.06 83 LEU A O 1
ATOM 642 N N . PRO A 1 84 ? 0.343 -10.006 10.599 1.00 74.25 84 PRO A N 1
ATOM 643 C CA . PRO A 1 84 ? 1.165 -11.198 10.609 1.00 74.25 84 PRO A CA 1
ATOM 644 C C . PRO A 1 84 ? 2.483 -10.912 9.877 1.00 74.25 84 PRO A C 1
ATOM 646 O O . PRO A 1 84 ? 2.496 -10.390 8.763 1.00 74.25 84 PRO A O 1
ATOM 649 N N . LEU A 1 85 ? 3.593 -11.322 10.494 1.00 79.38 85 LEU A N 1
ATOM 650 C CA . LEU A 1 85 ? 4.951 -11.344 9.932 1.00 79.38 85 LEU A CA 1
ATOM 651 C C . LEU A 1 85 ? 5.638 -9.977 9.764 1.00 79.38 85 LEU A C 1
ATOM 653 O O . LEU A 1 85 ? 6.762 -9.818 10.236 1.00 79.38 85 LEU A O 1
ATOM 657 N N . THR A 1 86 ? 5.034 -9.018 9.054 1.00 83.88 86 THR A N 1
ATOM 658 C CA . THR A 1 86 ? 5.721 -7.775 8.666 1.00 83.88 86 THR A CA 1
ATOM 659 C C . THR A 1 86 ? 4.783 -6.599 8.385 1.00 83.88 86 THR A C 1
ATOM 661 O O . THR A 1 86 ? 3.658 -6.769 7.923 1.00 83.88 86 THR A O 1
ATOM 664 N N . ASP A 1 87 ? 5.301 -5.385 8.584 1.00 83.19 87 ASP A N 1
ATOM 665 C CA . ASP A 1 87 ? 4.690 -4.128 8.135 1.00 83.19 87 ASP A CA 1
ATOM 666 C C . ASP A 1 87 ? 5.065 -3.754 6.682 1.00 83.19 87 ASP A C 1
ATOM 668 O O . ASP A 1 87 ? 4.675 -2.688 6.200 1.00 83.19 87 ASP A O 1
ATOM 672 N N . ALA A 1 88 ? 5.840 -4.586 5.975 1.00 88.62 88 ALA A N 1
ATOM 673 C CA . ALA A 1 88 ? 6.199 -4.352 4.575 1.00 88.62 88 ALA A CA 1
ATOM 674 C C . ALA A 1 88 ? 4.952 -4.278 3.660 1.00 88.62 88 ALA A C 1
ATOM 676 O O . ALA A 1 88 ? 3.929 -4.901 3.967 1.00 88.62 88 ALA A O 1
ATOM 677 N N . PRO A 1 89 ? 5.019 -3.552 2.523 1.00 88.94 89 PRO A N 1
ATOM 678 C CA . PRO A 1 89 ? 3.903 -3.417 1.583 1.00 88.94 89 PRO A CA 1
ATOM 679 C C . PRO A 1 89 ? 3.661 -4.737 0.837 1.00 88.94 89 PRO A C 1
ATOM 681 O O . PRO A 1 89 ? 4.206 -4.976 -0.237 1.00 88.94 89 PRO A O 1
ATOM 684 N N . THR A 1 90 ? 2.887 -5.626 1.451 1.00 92.25 90 THR A N 1
ATOM 685 C CA . THR A 1 90 ? 2.545 -6.950 0.924 1.00 92.25 90 THR A CA 1
ATOM 686 C C . THR A 1 90 ? 1.050 -7.036 0.646 1.00 92.25 90 THR A C 1
ATOM 688 O O . THR A 1 90 ? 0.250 -6.383 1.314 1.00 92.25 90 THR A O 1
ATOM 691 N N . THR A 1 91 ? 0.654 -7.913 -0.274 1.00 91.19 91 THR A N 1
ATOM 692 C CA . THR A 1 91 ? -0.762 -8.240 -0.524 1.00 91.19 91 THR A CA 1
ATOM 693 C C . THR A 1 91 ? -1.478 -8.743 0.734 1.00 91.19 91 THR A C 1
ATOM 695 O O . THR A 1 91 ? -2.658 -8.469 0.928 1.00 91.19 91 THR A O 1
ATOM 698 N N . LEU A 1 92 ? -0.764 -9.429 1.634 1.00 92.00 92 LEU A N 1
ATOM 699 C CA . LEU A 1 92 ? -1.292 -9.845 2.936 1.00 92.00 92 LEU A CA 1
ATOM 700 C C . LEU A 1 92 ? -1.651 -8.643 3.823 1.00 92.00 92 LEU A C 1
ATOM 702 O O . LEU A 1 92 ? -2.705 -8.641 4.458 1.00 92.00 92 LEU A O 1
ATOM 706 N N . ARG A 1 93 ? -0.797 -7.613 3.850 1.00 90.94 93 ARG A N 1
ATOM 707 C CA . ARG A 1 93 ? -1.060 -6.361 4.572 1.00 90.94 93 ARG A CA 1
ATOM 708 C C . ARG A 1 93 ? -2.267 -5.627 3.991 1.00 90.94 93 ARG A C 1
ATOM 710 O O . ARG A 1 93 ? -3.128 -5.210 4.757 1.00 90.94 93 ARG A O 1
ATOM 717 N N . GLU A 1 94 ? -2.368 -5.536 2.667 1.00 92.25 94 GLU A N 1
ATOM 718 C CA . GLU A 1 94 ? -3.529 -4.938 1.989 1.00 92.25 94 GLU A CA 1
ATOM 719 C C . GLU A 1 94 ? -4.834 -5.662 2.357 1.00 92.25 94 GLU A C 1
ATOM 721 O O . GLU A 1 94 ? -5.820 -5.022 2.720 1.00 92.25 94 GLU A O 1
ATOM 726 N N . ALA A 1 95 ? -4.827 -6.999 2.348 1.00 93.31 95 ALA A N 1
ATOM 727 C CA . ALA A 1 95 ? -5.982 -7.803 2.744 1.00 93.31 95 ALA A CA 1
ATOM 728 C C . ALA A 1 95 ? -6.361 -7.604 4.223 1.00 93.31 95 ALA A C 1
ATOM 730 O O . ALA A 1 95 ? -7.544 -7.523 4.552 1.00 93.31 95 ALA A O 1
ATOM 731 N N . ALA A 1 96 ? -5.373 -7.486 5.115 1.00 92.81 96 ALA A N 1
ATOM 732 C CA . ALA A 1 96 ? -5.615 -7.204 6.528 1.00 92.81 96 ALA A CA 1
ATOM 733 C C . ALA A 1 96 ? -6.227 -5.809 6.747 1.00 92.81 96 ALA A C 1
ATOM 735 O O . ALA A 1 96 ? -7.138 -5.668 7.560 1.00 92.81 96 ALA A O 1
ATOM 736 N N . VAL A 1 97 ? -5.781 -4.794 5.998 1.00 92.12 97 VAL A N 1
ATOM 737 C CA . VAL A 1 97 ? -6.379 -3.449 6.035 1.00 92.12 97 VAL A CA 1
ATOM 738 C C . VAL A 1 97 ? -7.816 -3.474 5.521 1.00 92.12 97 VAL A C 1
ATOM 740 O O . VAL A 1 97 ? -8.696 -2.927 6.177 1.00 92.12 97 VAL A O 1
ATOM 743 N N . ALA A 1 98 ? -8.081 -4.161 4.407 1.00 93.81 98 ALA A N 1
ATOM 744 C CA . ALA A 1 98 ? -9.437 -4.303 3.878 1.00 93.81 98 ALA A CA 1
ATOM 745 C C . ALA A 1 98 ? -10.378 -4.998 4.879 1.00 93.81 98 ALA A C 1
ATOM 747 O O . ALA A 1 98 ? -11.519 -4.577 5.060 1.00 93.81 98 ALA A O 1
ATOM 748 N N . LEU A 1 99 ? -9.894 -6.030 5.578 1.00 95.00 99 LEU A N 1
ATOM 749 C CA . LEU A 1 99 ? -10.651 -6.680 6.646 1.00 95.00 99 LEU A CA 1
ATOM 750 C C . LEU A 1 99 ? -10.901 -5.737 7.833 1.00 95.00 99 LEU A C 1
ATOM 752 O O . LEU A 1 99 ? -11.999 -5.730 8.385 1.00 95.00 99 LEU A O 1
ATOM 756 N N . ALA A 1 100 ? -9.912 -4.930 8.217 1.00 94.44 100 ALA A N 1
ATOM 757 C CA . ALA A 1 10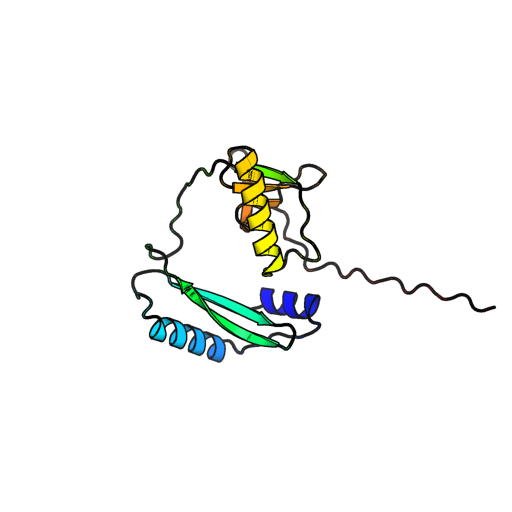0 ? -10.078 -3.948 9.281 1.00 94.44 100 ALA A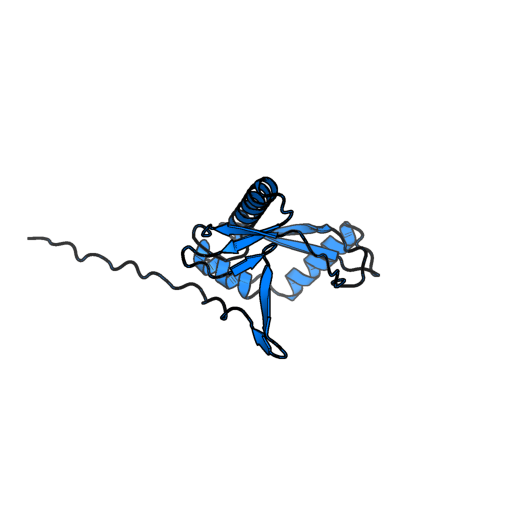 CA 1
ATOM 758 C C . ALA A 1 100 ? -11.117 -2.877 8.910 1.00 94.44 100 ALA A C 1
ATOM 760 O O . ALA A 1 100 ? -11.930 -2.517 9.756 1.00 94.44 100 ALA A O 1
ATOM 761 N N . ASP A 1 101 ? -11.146 -2.414 7.657 1.00 94.38 101 ASP A N 1
ATOM 762 C CA . ASP A 1 101 ? -12.171 -1.481 7.167 1.00 94.38 101 ASP A CA 1
ATOM 763 C C . ASP A 1 101 ? -13.581 -2.103 7.232 1.00 94.38 101 ASP A C 1
ATOM 765 O O . ASP A 1 101 ? -14.534 -1.429 7.624 1.00 94.38 101 ASP A O 1
ATOM 769 N N . LEU A 1 102 ? -13.726 -3.403 6.938 1.00 96.00 102 LEU A N 1
ATOM 770 C CA . LEU A 1 102 ? -14.997 -4.117 7.133 1.00 96.00 102 LEU A CA 1
ATOM 771 C C . LEU A 1 102 ? -15.407 -4.189 8.611 1.00 96.00 102 LEU A C 1
ATOM 773 O O . LEU A 1 102 ? -16.591 -4.070 8.919 1.00 96.00 102 LEU A O 1
ATOM 777 N N . GLU A 1 103 ? -14.454 -4.369 9.527 1.00 95.69 103 GLU A N 1
ATOM 778 C CA . GLU A 1 103 ? -14.732 -4.325 10.966 1.00 95.69 103 GLU A CA 1
ATOM 779 C C . GLU A 1 103 ? -15.139 -2.914 11.405 1.00 95.69 103 GLU A C 1
ATOM 781 O O . GLU A 1 103 ? -16.142 -2.755 12.095 1.00 95.69 103 GLU A O 1
ATOM 786 N N . ALA A 1 104 ? -14.437 -1.875 10.949 1.00 94.75 104 ALA A N 1
ATOM 787 C CA . ALA A 1 104 ? -14.794 -0.483 11.219 1.00 94.75 104 ALA A CA 1
ATOM 788 C C . ALA A 1 104 ? -16.216 -0.149 10.735 1.00 94.75 104 ALA A C 1
ATOM 790 O O . ALA A 1 104 ? -16.967 0.511 11.455 1.00 94.75 104 ALA A O 1
ATOM 791 N N . ALA A 1 105 ? -16.628 -0.687 9.581 1.00 95.50 105 ALA A N 1
ATOM 792 C CA . ALA A 1 105 ? -17.983 -0.528 9.055 1.00 95.50 105 ALA A CA 1
ATOM 793 C C . ALA A 1 105 ? -19.060 -1.101 9.986 1.00 95.50 105 ALA A C 1
ATOM 795 O O . ALA A 1 105 ? -20.152 -0.540 10.082 1.00 95.50 105 ALA A O 1
ATOM 796 N N . ARG A 1 106 ? -18.755 -2.163 10.743 1.00 95.44 106 ARG A N 1
ATOM 797 C CA . ARG A 1 106 ? -19.670 -2.703 11.765 1.00 95.44 106 ARG A CA 1
ATOM 798 C C . ARG A 1 106 ? -19.866 -1.743 12.942 1.00 95.44 106 ARG A C 1
ATOM 800 O O . ARG A 1 106 ? -20.889 -1.830 13.614 1.00 95.44 106 ARG A O 1
ATOM 807 N N . HIS A 1 107 ? -18.931 -0.816 13.147 1.00 91.81 107 HIS A N 1
ATOM 808 C CA . HIS A 1 107 ? -18.994 0.262 14.142 1.00 91.81 107 HIS A CA 1
ATOM 809 C C . HIS A 1 107 ? -19.451 1.601 13.543 1.00 91.81 107 HIS A C 1
ATOM 811 O O . HIS A 1 107 ? -19.310 2.639 14.185 1.00 91.81 107 HIS A O 1
ATOM 817 N N . GLY A 1 108 ? -19.995 1.594 12.321 1.00 92.62 108 GLY A N 1
ATOM 818 C CA . GLY A 1 108 ? -20.486 2.797 11.646 1.00 92.62 108 GLY A CA 1
ATOM 819 C C . GLY A 1 108 ? -19.388 3.693 11.073 1.00 92.62 108 GLY A C 1
ATOM 820 O O . GLY A 1 108 ? -19.673 4.825 10.722 1.00 92.62 108 GLY A O 1
ATOM 821 N N . ALA A 1 109 ? -18.148 3.213 10.969 1.00 93.00 109 ALA A N 1
ATOM 822 C CA . ALA A 1 109 ? -17.037 3.967 10.405 1.00 93.00 109 ALA A CA 1
ATOM 823 C C . ALA A 1 109 ? -16.653 3.462 9.010 1.00 93.00 109 ALA A C 1
ATOM 825 O O . ALA A 1 109 ? -16.725 2.281 8.701 1.00 93.00 109 ALA A O 1
ATOM 826 N N . THR A 1 110 ? -16.170 4.362 8.163 1.00 90.94 110 THR A N 1
ATOM 827 C CA . THR A 1 110 ? -15.690 4.033 6.811 1.00 90.94 110 THR A CA 1
ATOM 828 C C . THR A 1 110 ? -14.245 3.550 6.773 1.00 90.94 110 THR A C 1
ATOM 830 O O . THR A 1 110 ? -13.843 2.920 5.796 1.00 90.94 110 THR A O 1
ATOM 833 N N . LYS A 1 111 ? -13.451 3.876 7.802 1.00 91.94 111 LYS A N 1
ATOM 834 C CA . LYS A 1 111 ? -12.023 3.556 7.854 1.00 91.94 111 LYS A CA 1
ATOM 835 C C . LYS A 1 111 ? -11.580 3.045 9.212 1.00 91.94 111 LYS A C 1
ATOM 837 O O . LYS A 1 111 ? -11.990 3.556 10.254 1.00 91.94 111 LYS A O 1
ATOM 842 N N . ALA A 1 112 ? -10.689 2.065 9.193 1.00 93.62 112 ALA A N 1
ATOM 843 C CA . ALA A 1 112 ? -10.044 1.568 10.392 1.00 93.62 112 ALA A CA 1
ATOM 844 C C . ALA A 1 112 ? -8.794 2.381 10.741 1.00 93.62 112 ALA A C 1
ATOM 846 O O . ALA A 1 112 ? -7.891 2.573 9.923 1.00 93.62 112 ALA A O 1
ATOM 847 N N . VAL A 1 113 ? -8.700 2.778 12.007 1.00 92.88 113 VAL A N 1
ATOM 848 C CA . VAL A 1 113 ? -7.456 3.217 12.637 1.00 92.88 113 VAL A CA 1
ATOM 849 C C . VAL A 1 113 ? -6.862 2.016 13.361 1.00 92.88 113 VAL A C 1
ATOM 851 O O . VAL A 1 113 ? -7.384 1.577 14.386 1.00 92.88 113 VAL A O 1
ATOM 854 N N . ARG A 1 114 ? -5.764 1.469 12.837 1.00 92.38 114 ARG A N 1
ATOM 855 C CA . ARG A 1 114 ? -5.057 0.347 13.464 1.00 92.38 114 ARG A CA 1
ATOM 856 C C . ARG A 1 114 ? -4.451 0.799 14.787 1.00 92.38 114 ARG A C 1
ATOM 858 O O . ARG A 1 114 ? -3.695 1.776 14.814 1.00 92.38 114 ARG A O 1
ATOM 865 N N . CYS A 1 115 ? -4.714 0.049 15.851 1.00 89.44 115 CYS A N 1
ATOM 866 C CA . CYS A 1 115 ? -4.108 0.275 17.158 1.00 89.44 115 CYS A CA 1
ATOM 867 C C . CYS A 1 115 ? -3.491 -0.994 17.759 1.00 89.44 115 CYS A C 1
ATOM 869 O O . CYS A 1 115 ? -3.919 -2.113 17.470 1.00 89.44 115 CYS A O 1
ATOM 871 N N . THR A 1 116 ? -2.473 -0.809 18.602 1.00 83.81 116 THR A N 1
ATOM 872 C CA . THR A 1 116 ? -1.851 -1.894 19.373 1.00 83.81 116 THR A CA 1
ATOM 873 C C . THR A 1 116 ? -2.740 -2.344 20.535 1.00 83.81 116 THR A C 1
ATOM 875 O O . THR A 1 116 ? -3.717 -1.680 20.904 1.00 83.81 116 THR A O 1
ATOM 878 N N . ALA A 1 117 ? -2.376 -3.463 21.170 1.00 81.88 117 ALA A N 1
ATOM 879 C CA . ALA A 1 117 ? -2.976 -3.894 22.434 1.00 81.88 117 ALA A CA 1
ATOM 880 C C . ALA A 1 117 ? -2.975 -2.772 23.491 1.00 81.88 117 ALA A C 1
ATOM 882 O O . ALA A 1 117 ? -4.015 -2.502 24.095 1.00 81.88 117 ALA A O 1
ATOM 883 N N . ASP A 1 118 ? -1.861 -2.046 23.600 1.00 84.19 118 ASP A N 1
ATOM 884 C CA . ASP A 1 118 ? -1.660 -0.934 24.540 1.00 84.19 118 ASP A CA 1
ATOM 885 C C . ASP A 1 118 ? -2.359 0.376 24.121 1.00 84.19 118 ASP A C 1
ATOM 887 O O . ASP A 1 118 ? -2.205 1.404 24.774 1.00 84.19 118 ASP A O 1
ATOM 891 N N . GLY A 1 119 ? -3.122 0.369 23.021 1.00 81.69 119 GLY A N 1
ATOM 892 C CA . GLY A 1 119 ? -3.917 1.513 22.566 1.00 81.69 119 GLY A CA 1
ATOM 893 C C . GLY A 1 119 ? -3.150 2.555 21.746 1.00 81.69 119 GLY A C 1
ATOM 894 O O . GLY A 1 119 ? -3.706 3.606 21.435 1.00 81.69 119 GLY A O 1
ATOM 895 N N . SER A 1 120 ? -1.903 2.280 21.349 1.00 85.25 120 SER A N 1
ATOM 896 C CA . SER A 1 120 ? -1.142 3.183 20.472 1.00 85.25 120 SER A CA 1
ATOM 897 C C . SER A 1 120 ? -1.662 3.111 19.038 1.00 85.25 120 SER A C 1
ATOM 899 O O . SER A 1 120 ? -1.823 2.018 18.497 1.00 85.25 120 SER A O 1
ATOM 901 N N . LEU A 1 121 ? -1.900 4.263 18.407 1.00 88.00 121 LEU A N 1
ATOM 902 C CA . LEU A 1 121 ? -2.368 4.344 17.020 1.00 88.00 121 LEU A CA 1
ATOM 903 C C . LEU A 1 121 ? -1.191 4.211 16.044 1.00 88.00 121 LEU A C 1
ATOM 905 O O . LEU A 1 121 ? -0.156 4.848 16.235 1.00 88.00 121 LEU A O 1
ATOM 909 N N . LEU A 1 122 ? -1.346 3.401 14.995 1.00 86.44 122 LEU A N 1
ATOM 910 C CA . LEU A 1 122 ? -0.249 3.053 14.081 1.00 86.44 122 LEU A CA 1
ATOM 911 C C . LEU A 1 122 ? -0.460 3.558 12.650 1.00 86.44 122 LEU A C 1
ATOM 913 O O . LEU A 1 122 ? 0.442 4.153 12.057 1.00 86.44 122 LEU A O 1
ATOM 917 N N . SER A 1 123 ? -1.631 3.295 12.074 1.00 88.31 123 SER A N 1
ATOM 918 C CA . SER A 1 123 ? -1.931 3.618 10.677 1.00 88.31 123 SER A CA 1
ATOM 919 C C . SER A 1 123 ? -3.432 3.728 10.433 1.00 88.31 123 SER A C 1
ATOM 921 O O . SER A 1 123 ? -4.211 3.076 11.126 1.00 88.31 123 SER A O 1
ATOM 923 N N . ALA A 1 124 ? -3.826 4.471 9.405 1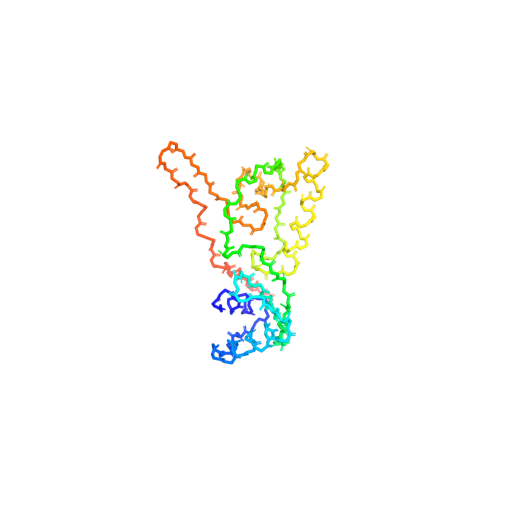.00 88.44 124 ALA A N 1
ATOM 924 C CA . ALA A 1 124 ? -5.171 4.440 8.833 1.00 88.44 124 ALA A CA 1
ATOM 925 C C . ALA A 1 124 ? -5.057 4.464 7.309 1.00 88.44 124 ALA A C 1
ATOM 927 O O . ALA A 1 124 ? -4.148 5.106 6.788 1.00 88.44 124 ALA A O 1
ATOM 928 N N . ASP A 1 125 ? -5.942 3.746 6.614 1.00 84.25 125 ASP A N 1
ATOM 929 C CA . ASP A 1 125 ? -5.917 3.636 5.144 1.00 84.25 125 ASP A CA 1
ATOM 930 C C . ASP A 1 125 ? -4.535 3.223 4.599 1.00 84.25 125 ASP A C 1
ATOM 932 O O . ASP A 1 125 ? -4.000 3.781 3.648 1.00 84.25 125 ASP A O 1
ATOM 936 N N . ASP A 1 126 ? -3.897 2.287 5.305 1.00 83.00 126 ASP A N 1
ATOM 937 C CA . ASP A 1 126 ? -2.535 1.812 5.050 1.00 83.00 126 ASP A CA 1
ATOM 938 C C . ASP A 1 126 ? -1.405 2.868 5.159 1.00 83.00 126 ASP A C 1
ATOM 940 O O . ASP A 1 126 ? -0.222 2.545 4.994 1.00 83.00 126 ASP A O 1
ATOM 944 N N . ALA A 1 127 ? -1.738 4.101 5.550 1.00 84.00 127 ALA A N 1
ATOM 945 C CA . ALA A 1 127 ? -0.833 5.237 5.673 1.00 84.00 127 ALA A CA 1
ATOM 946 C C . ALA A 1 127 ? -0.420 5.529 7.135 1.00 84.00 127 ALA A C 1
ATOM 948 O O . ALA A 1 127 ? -1.149 5.199 8.078 1.00 84.00 127 ALA A O 1
ATOM 949 N N . PRO A 1 128 ? 0.757 6.146 7.370 1.00 84.88 128 PRO A N 1
ATOM 950 C CA . PRO A 1 128 ? 1.160 6.613 8.697 1.00 84.88 128 PRO A CA 1
ATOM 951 C C . PRO A 1 128 ? 0.221 7.695 9.248 1.00 84.88 128 PRO A C 1
ATOM 953 O O . PRO A 1 128 ? -0.225 8.571 8.510 1.00 84.88 128 PRO A O 1
ATOM 956 N N . LEU A 1 129 ? -0.022 7.668 10.560 1.00 86.06 129 LEU A N 1
ATOM 957 C CA . LEU A 1 129 ? -0.811 8.689 11.253 1.00 86.06 129 LEU A CA 1
ATOM 958 C C . LEU A 1 129 ? 0.071 9.818 11.762 1.00 86.06 129 LEU A C 1
ATOM 960 O O . LEU A 1 129 ? 1.101 9.563 12.375 1.00 86.06 129 LEU A O 1
ATOM 964 N N . PHE A 1 130 ? -0.389 11.052 11.595 1.00 86.19 130 PHE A N 1
ATOM 965 C CA . PHE A 1 130 ? 0.217 12.227 12.206 1.00 86.19 130 PHE A CA 1
ATOM 966 C C . PHE A 1 130 ? -0.815 12.902 13.102 1.00 86.19 130 PHE A C 1
ATOM 968 O O . PHE A 1 130 ? -1.978 13.031 12.723 1.00 86.19 130 PHE A O 1
ATOM 975 N N . ALA A 1 131 ? -0.391 13.334 14.283 1.00 86.19 131 ALA A N 1
ATOM 976 C CA . ALA A 1 131 ? -1.225 14.109 15.192 1.00 86.19 131 ALA A CA 1
ATOM 977 C C . ALA A 1 131 ? -0.695 15.539 15.293 1.00 86.19 131 ALA A C 1
ATOM 979 O O . ALA A 1 131 ? 0.498 15.779 15.138 1.00 86.19 131 ALA A O 1
ATOM 980 N N . VAL A 1 132 ? -1.572 16.500 15.568 1.00 89.25 132 VAL A N 1
ATOM 981 C CA . VAL A 1 132 ? -1.185 17.889 15.830 1.00 89.25 132 VAL A CA 1
ATOM 982 C C . VAL A 1 132 ? -1.609 18.236 17.249 1.00 89.25 132 VAL A C 1
ATOM 984 O O . VAL A 1 132 ? -2.771 18.067 17.607 1.00 89.25 132 VAL A O 1
ATOM 987 N N . SER A 1 133 ? -0.663 18.709 18.057 1.00 90.62 133 SER A N 1
ATOM 988 C CA . SER A 1 133 ? -0.913 19.217 19.406 1.00 90.62 133 SER A CA 1
ATOM 989 C C . SER A 1 133 ? -0.472 20.676 19.469 1.00 90.62 133 SER A C 1
ATOM 991 O O . SER A 1 133 ? 0.721 20.977 19.401 1.00 90.62 133 SER A O 1
ATOM 993 N N . GLY A 1 134 ? -1.437 21.599 19.514 1.00 93.12 134 GLY A N 1
ATOM 994 C CA . GLY A 1 134 ? -1.171 23.030 19.352 1.00 93.12 134 GLY A CA 1
ATOM 995 C C . GLY A 1 134 ? -0.496 23.323 18.008 1.00 93.12 134 GLY A C 1
ATOM 996 O O . GLY A 1 134 ? -1.107 23.154 16.959 1.00 93.12 134 GLY A O 1
ATOM 997 N N . HIS A 1 135 ? 0.775 23.727 18.050 1.00 92.69 135 HIS A N 1
ATOM 998 C CA . HIS A 1 135 ? 1.598 24.027 16.868 1.00 92.69 135 HIS A CA 1
ATOM 999 C C . HIS A 1 135 ? 2.647 22.939 16.580 1.00 92.69 135 HIS A C 1
ATOM 1001 O O . HIS A 1 135 ? 3.588 23.160 15.820 1.00 92.69 135 HIS A O 1
ATOM 1007 N N . THR A 1 136 ? 2.528 21.772 17.216 1.00 92.88 136 THR A N 1
ATOM 1008 C CA . THR A 1 136 ? 3.498 20.681 17.108 1.00 92.88 136 THR A CA 1
ATOM 1009 C C . THR A 1 136 ? 2.912 19.517 16.324 1.00 92.88 136 THR A C 1
ATOM 1011 O O . THR A 1 136 ? 1.874 18.972 16.697 1.00 92.88 136 THR A O 1
ATOM 1014 N N . LEU A 1 137 ? 3.611 19.106 15.264 1.00 89.69 137 LEU A N 1
ATOM 1015 C CA . LEU A 1 137 ? 3.324 17.879 14.528 1.00 89.69 137 LEU A CA 1
ATOM 1016 C C . LEU A 1 137 ? 3.993 16.692 15.232 1.00 89.69 137 LEU A C 1
ATOM 1018 O O . LEU A 1 137 ? 5.214 16.639 15.366 1.00 89.69 137 LEU A O 1
ATOM 1022 N N . LEU A 1 138 ? 3.185 15.733 15.658 1.00 87.19 138 LEU A N 1
ATOM 1023 C CA . LEU A 1 138 ? 3.604 14.461 16.220 1.00 87.19 138 LEU A CA 1
ATOM 1024 C C . LEU A 1 138 ? 3.597 13.420 15.101 1.00 87.19 138 LEU A C 1
ATOM 1026 O O . LEU A 1 138 ? 2.542 13.040 14.589 1.00 87.19 138 LEU A O 1
ATOM 1030 N N . ALA A 1 139 ? 4.791 12.982 14.715 1.00 80.12 139 ALA A N 1
ATOM 1031 C CA . ALA A 1 139 ? 4.980 11.896 13.768 1.00 80.12 139 ALA A CA 1
ATOM 1032 C C . ALA A 1 139 ? 5.085 10.556 14.516 1.00 80.12 139 ALA A C 1
ATOM 1034 O O . ALA A 1 139 ? 5.591 10.521 15.643 1.00 80.12 139 ALA A O 1
ATOM 1035 N N . PRO A 1 140 ? 4.659 9.443 13.899 1.00 68.94 140 PRO A N 1
ATOM 1036 C CA . PRO A 1 140 ? 4.923 8.131 14.456 1.00 68.94 140 PRO A CA 1
ATOM 1037 C C . PRO A 1 140 ? 6.444 7.901 14.466 1.00 68.94 140 PRO A C 1
ATOM 1039 O O . PRO A 1 140 ? 7.145 8.417 13.585 1.00 68.94 140 PRO A O 1
ATOM 1042 N N . PRO A 1 141 ? 6.984 7.144 15.439 1.00 64.12 141 PRO A N 1
ATOM 1043 C CA . PRO A 1 141 ? 8.405 6.825 15.445 1.00 64.12 141 PRO A CA 1
ATOM 1044 C C . PRO A 1 141 ? 8.788 6.164 14.111 1.00 64.12 141 PRO A C 1
ATOM 1046 O O . PRO A 1 141 ? 7.975 5.423 13.542 1.00 64.12 141 PRO A O 1
ATOM 1049 N N . PRO A 1 142 ? 10.002 6.419 13.586 1.00 56.66 142 PRO A N 1
ATOM 1050 C CA . PRO A 1 142 ? 10.451 5.784 12.356 1.00 56.66 142 PRO A CA 1
ATOM 1051 C C . PRO A 1 142 ? 10.310 4.273 12.518 1.00 56.66 142 PRO A C 1
ATOM 1053 O O . PRO A 1 142 ? 10.817 3.697 13.483 1.00 56.66 142 PRO A O 1
ATOM 1056 N N . ARG A 1 143 ? 9.565 3.640 11.602 1.00 54.09 143 ARG A N 1
ATOM 1057 C CA . ARG A 1 143 ? 9.323 2.196 11.658 1.00 54.09 143 ARG A CA 1
ATOM 1058 C C . ARG A 1 143 ? 10.688 1.502 11.704 1.00 54.09 143 ARG A C 1
ATOM 1060 O O . ARG A 1 143 ? 11.506 1.767 10.817 1.00 54.09 143 ARG A O 1
ATOM 1067 N N . PRO A 1 144 ? 10.977 0.667 12.715 1.00 39.72 144 PRO A N 1
ATOM 1068 C CA . PRO A 1 144 ? 12.255 -0.017 12.761 1.00 39.72 144 PRO A CA 1
ATOM 1069 C C . PRO A 1 144 ? 12.374 -0.892 11.514 1.00 39.72 144 PRO A C 1
ATOM 1071 O O . PRO 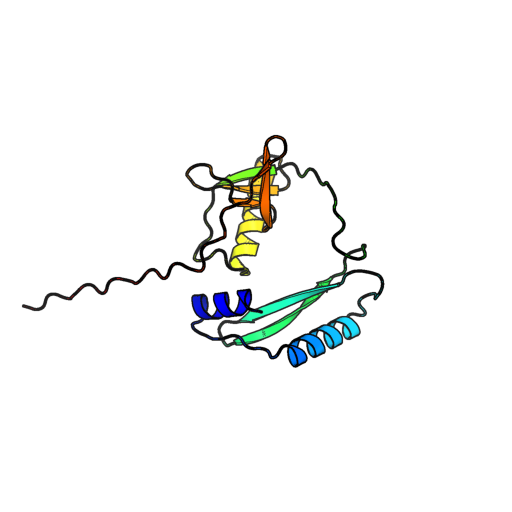A 1 144 ? 11.470 -1.667 11.197 1.00 39.72 144 PRO A O 1
ATOM 1074 N N . ALA A 1 145 ? 13.491 -0.762 10.797 1.00 36.00 145 ALA A N 1
ATOM 1075 C CA . ALA A 1 145 ? 13.890 -1.766 9.826 1.00 36.00 145 ALA A CA 1
ATOM 1076 C C . ALA A 1 145 ? 13.896 -3.119 10.551 1.00 36.00 145 ALA A C 1
ATOM 1078 O O . ALA A 1 145 ? 14.529 -3.236 11.599 1.00 36.00 145 ALA A O 1
ATOM 1079 N N . SER A 1 146 ? 13.106 -4.067 10.036 1.00 33.78 146 SER A N 1
ATOM 1080 C CA . SER A 1 146 ? 13.037 -5.488 10.399 1.00 33.78 146 SER A CA 1
ATOM 1081 C C . SER A 1 146 ? 13.998 -5.893 11.527 1.00 33.78 146 SER A C 1
ATOM 1083 O O . SER A 1 146 ? 15.184 -6.102 11.278 1.00 33.78 146 SER A O 1
ATOM 1085 N N . ARG A 1 147 ? 13.503 -6.042 12.765 1.00 28.50 147 ARG A N 1
ATOM 1086 C CA . ARG A 1 147 ? 14.284 -6.725 13.804 1.00 28.50 147 ARG A CA 1
ATOM 1087 C C . ARG A 1 147 ? 14.391 -8.194 13.419 1.00 28.50 147 ARG A C 1
ATOM 1089 O O . ARG A 1 147 ? 13.419 -8.940 13.523 1.00 28.50 147 ARG A O 1
ATOM 1096 N N . GLU A 1 148 ? 15.575 -8.588 12.969 1.00 27.95 148 GLU A N 1
ATOM 1097 C CA . GLU A 1 148 ? 15.982 -9.983 12.885 1.00 27.95 148 GLU A CA 1
ATOM 1098 C C . GLU A 1 148 ? 15.798 -10.604 14.276 1.00 27.95 148 GLU A C 1
ATOM 1100 O O . GLU A 1 148 ? 16.558 -10.339 15.208 1.00 27.95 148 GLU A O 1
ATOM 1105 N N . HIS A 1 149 ? 14.751 -11.411 14.452 1.00 30.94 149 HIS A N 1
ATOM 1106 C CA . HIS A 1 149 ? 14.718 -12.344 15.565 1.00 30.94 149 HIS A CA 1
ATOM 1107 C C . HIS A 1 149 ? 15.744 -13.424 15.236 1.00 30.94 149 HIS A C 1
ATOM 1109 O O . HIS A 1 149 ? 15.437 -14.400 14.552 1.00 30.94 149 HIS A O 1
ATOM 1115 N N . CYS A 1 150 ? 16.981 -13.240 15.701 1.00 26.75 150 CYS A N 1
ATOM 1116 C CA . CYS A 1 150 ? 17.932 -14.335 15.801 1.00 26.75 150 CYS A CA 1
ATOM 1117 C C . CYS A 1 150 ? 17.281 -15.424 16.657 1.00 26.75 150 CYS A C 1
ATOM 1119 O O . CYS A 1 150 ? 17.230 -15.321 17.883 1.00 26.75 150 CYS A O 1
ATOM 1121 N N . CYS A 1 151 ? 16.758 -16.463 16.005 1.00 27.62 151 CYS A N 1
ATOM 1122 C CA . CYS A 1 151 ? 16.433 -17.714 16.666 1.00 27.62 151 CYS A CA 1
ATOM 1123 C C . CYS A 1 151 ? 17.707 -18.195 17.361 1.00 27.62 151 CYS A C 1
ATOM 1125 O O . CYS A 1 151 ? 18.657 -18.638 16.712 1.00 27.62 151 CYS A O 1
ATOM 1127 N N . ALA A 1 152 ? 17.731 -18.086 18.689 1.00 32.47 152 ALA A N 1
ATOM 1128 C CA . ALA A 1 152 ? 18.727 -18.745 19.505 1.00 32.47 152 ALA A CA 1
ATOM 1129 C C . ALA A 1 152 ? 18.660 -20.245 19.188 1.00 32.47 152 ALA A C 1
ATOM 1131 O O . ALA A 1 152 ? 17.664 -20.915 19.473 1.00 32.47 152 ALA A O 1
ATOM 1132 N N . LYS A 1 153 ? 19.717 -20.776 18.564 1.00 33.56 153 LYS A N 1
ATOM 1133 C CA . LYS A 1 153 ? 19.931 -22.221 18.502 1.00 33.56 153 LYS A CA 1
ATOM 1134 C C . LYS A 1 153 ? 19.988 -22.721 19.942 1.00 33.56 153 LYS A C 1
ATOM 1136 O O . LYS A 1 153 ? 20.891 -22.344 20.685 1.00 33.56 153 LYS A O 1
ATOM 1141 N N . ARG A 1 154 ? 19.033 -23.569 20.332 1.00 31.70 154 ARG A N 1
ATOM 1142 C CA . ARG A 1 154 ? 19.172 -24.390 21.540 1.00 31.70 154 ARG A CA 1
ATOM 1143 C C . ARG A 1 154 ? 20.447 -25.226 21.373 1.00 31.70 154 ARG A C 1
ATOM 1145 O O . ARG A 1 154 ? 20.535 -25.934 20.367 1.00 31.70 154 ARG A O 1
ATOM 1152 N N . PRO A 1 155 ? 21.421 -25.187 22.296 1.00 35.44 155 PRO A N 1
ATOM 1153 C CA . PRO A 1 155 ? 22.436 -26.221 22.317 1.00 35.44 155 PRO A CA 1
ATOM 1154 C C . PRO A 1 155 ? 21.738 -27.512 22.753 1.00 35.44 155 PRO A C 1
ATOM 1156 O O . PRO A 1 155 ? 21.161 -27.592 23.838 1.00 35.44 155 PRO A O 1
ATOM 1159 N N . GLY A 1 156 ? 21.709 -28.488 21.847 1.00 35.16 156 GLY A N 1
ATOM 1160 C CA . GLY A 1 156 ? 21.282 -29.840 22.164 1.00 35.16 156 GLY A CA 1
ATOM 1161 C C . GLY A 1 156 ? 22.197 -30.409 23.241 1.00 35.16 156 GLY A C 1
ATOM 1162 O O . GLY A 1 156 ? 23.417 -30.387 23.096 1.00 35.16 156 GLY A O 1
ATOM 1163 N N . GLY A 1 157 ? 21.596 -30.896 24.322 1.00 36.38 157 GLY A N 1
ATOM 1164 C CA . GLY A 1 157 ? 22.265 -31.815 25.226 1.00 36.38 157 GLY A CA 1
ATOM 1165 C C . GLY A 1 157 ? 22.480 -33.142 24.507 1.00 36.38 157 GLY A C 1
ATOM 1166 O O . GLY A 1 157 ? 21.568 -33.680 23.879 1.00 36.38 157 GLY A O 1
ATOM 1167 N N . SER A 1 158 ? 23.694 -33.658 24.575 1.00 40.75 158 SER A N 1
ATOM 1168 C CA . SER A 1 158 ? 24.006 -35.059 24.317 1.00 40.75 158 SER A CA 1
ATOM 1169 C C . SER A 1 158 ? 24.858 -35.507 25.495 1.00 40.75 158 SER A C 1
ATOM 1171 O O . SER A 1 158 ? 25.798 -34.799 25.863 1.00 40.75 158 SER A O 1
ATOM 1173 N N . GLY A 1 159 ? 24.400 -36.576 26.148 1.00 37.50 159 GLY A N 1
ATOM 1174 C CA . GLY A 1 159 ? 25.106 -37.235 27.245 1.00 37.50 159 GLY A CA 1
ATOM 1175 C C . GLY A 1 159 ? 26.313 -38.031 26.783 1.00 37.50 159 GLY A C 1
ATOM 1176 O O . GLY A 1 159 ? 26.605 -38.027 25.566 1.00 37.50 159 GLY A O 1
#

Sequence (159 aa):
IALLDAAARTLFGRRYMPGTERLTSRIEALAAAERYPRAVSGFVRLELAPDGREELLAAGTSLYDGYALRSLMPEAATVRYDLPLTDAPTTLREAAVALADLEAARHGATKAVRCTADGSLLSADDAPLFAVSGHTLLAPPPRPASREHCCAKRPGGSG

Radius of gyration: 19.87 Å; chains: 1; bounding box: 46×61×51 Å

Secondary structure (DSSP, 8-state):
-HHHHHHHHHHHS------HHHHHHHHHHHHHHTT--TTS-EEEEEEE-TT--EEEEEEEE-SSSS---------EEEEE-PPSS--SS-HHHHHHHHHHHHHHHHTT-SEEEEE-TT--EEEETTEEP-EEETTEEEPPPPPPP--------------

Foldseek 3Di:
DVLVQLVLCQPQVDGDDCDPVNVVVVVVVVCVVVVPDPQWDWDWDWDADSVRDIDIDGPGTDPHRDDDPDPPPWFEDEDEDDQPPDLRPDPSVVVVQVVQLVVRVVVVTRKYQYAYPVGHTADIPSHFDWDDDPNDIDGDPDDDRDDPPPPPDDPDDDD

Organism: NCBI:txid408170

pLDDT: mean 81.63, std 19.15, range [26.75, 96.88]